Protein AF-A0A352RY33-F1 (afdb_monomer)

Mean predicted aligned error: 10.92 Å

Structure (mmCIF, N/CA/C/O backbone):
data_AF-A0A352RY33-F1
#
_entry.id   AF-A0A352RY33-F1
#
loop_
_atom_site.group_PDB
_atom_site.id
_atom_site.type_symbol
_atom_site.label_atom_id
_a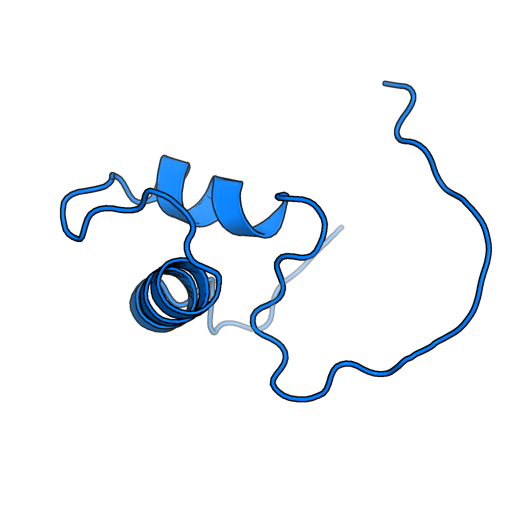tom_site.label_alt_id
_atom_site.label_comp_id
_atom_site.label_asym_id
_atom_site.label_entity_id
_atom_site.label_seq_id
_atom_site.pdbx_PDB_ins_code
_atom_site.Cartn_x
_atom_site.Cartn_y
_atom_site.Cartn_z
_atom_site.occupancy
_atom_site.B_iso_or_equiv
_atom_site.auth_seq_id
_atom_site.auth_comp_id
_atom_site.auth_asym_id
_ato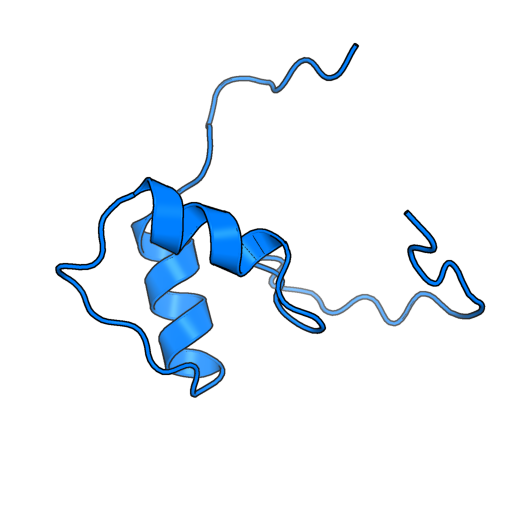m_site.auth_atom_id
_atom_site.pdbx_PDB_model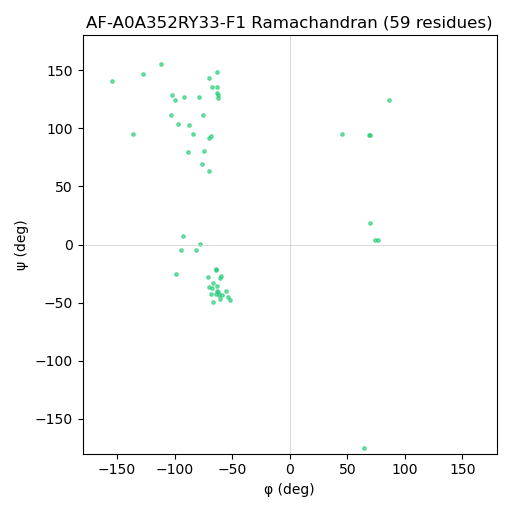_num
ATOM 1 N N . GLU A 1 1 ? 10.192 -9.876 -20.076 1.00 34.53 1 GLU A N 1
ATOM 2 C CA . GLU A 1 1 ? 10.771 -8.531 -19.930 1.00 34.53 1 GLU A CA 1
ATOM 3 C C . GLU A 1 1 ? 9.601 -7.585 -19.729 1.00 34.53 1 GLU A C 1
ATOM 5 O O . GLU A 1 1 ? 8.747 -7.523 -20.604 1.00 34.53 1 GLU A O 1
ATOM 10 N N . VAL A 1 2 ? 9.446 -7.029 -18.528 1.00 44.09 2 VAL A N 1
ATOM 11 C CA . VAL A 1 2 ? 8.371 -6.070 -18.240 1.00 44.09 2 VAL A CA 1
ATOM 12 C C . VAL A 1 2 ? 8.998 -4.690 -18.386 1.00 44.09 2 VAL A C 1
ATOM 14 O O . VAL A 1 2 ? 9.792 -4.287 -17.542 1.00 44.09 2 VAL A O 1
ATOM 17 N N . SER A 1 3 ? 8.702 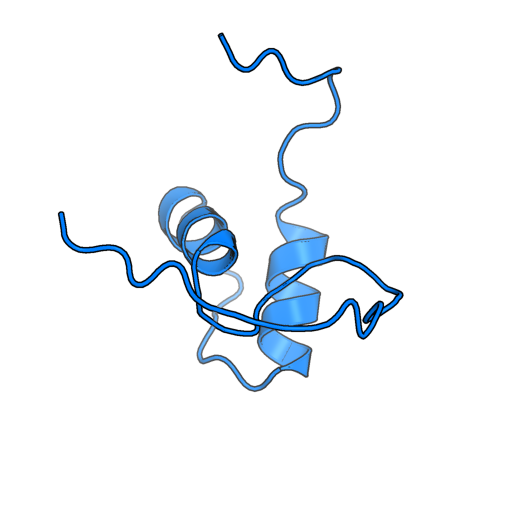-4.026 -19.501 1.00 40.69 3 SER A N 1
ATOM 18 C CA . SER A 1 3 ? 9.021 -2.619 -19.740 1.00 40.69 3 SER A CA 1
ATOM 19 C C . SER A 1 3 ? 7.763 -1.807 -19.465 1.00 40.69 3 SER A C 1
ATOM 21 O O . SER A 1 3 ? 6.715 -2.107 -20.030 1.00 40.69 3 SER A O 1
ATOM 23 N N . ASP A 1 4 ? 7.872 -0.822 -18.578 1.00 56.72 4 ASP A N 1
ATOM 24 C CA . ASP A 1 4 ? 6.783 0.079 -18.198 1.00 56.72 4 ASP A CA 1
ATOM 25 C C . ASP A 1 4 ? 6.961 1.429 -18.907 1.00 56.72 4 ASP A C 1
ATOM 27 O O . ASP A 1 4 ? 8.044 2.025 -18.875 1.00 56.72 4 ASP A O 1
ATOM 31 N N . ASP A 1 5 ? 5.901 1.899 -19.567 1.00 50.31 5 ASP A N 1
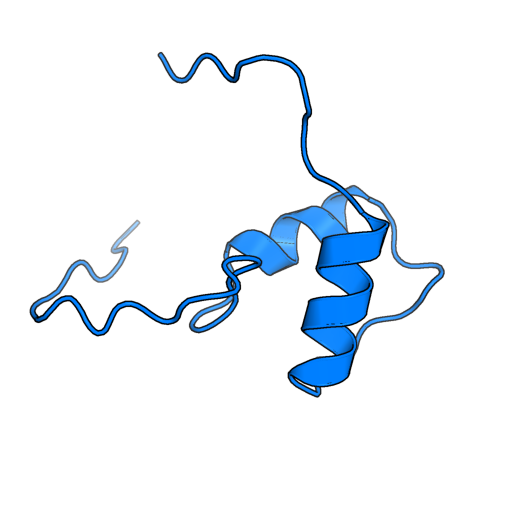ATOM 32 C CA . ASP A 1 5 ? 5.831 3.182 -20.268 1.00 50.31 5 ASP A CA 1
ATOM 33 C C . ASP A 1 5 ? 5.678 4.350 -19.268 1.00 50.31 5 ASP A C 1
ATOM 35 O O . ASP A 1 5 ? 4.655 5.027 -19.183 1.00 50.31 5 ASP A O 1
ATOM 39 N N . GLY A 1 6 ? 6.739 4.609 -18.502 1.00 57.12 6 GLY A N 1
ATOM 40 C CA . GLY A 1 6 ? 7.179 5.966 -18.159 1.00 57.12 6 GLY A CA 1
ATOM 41 C C . GLY A 1 6 ? 6.388 6.794 -17.140 1.00 57.12 6 GLY A C 1
ATOM 42 O O . GLY A 1 6 ? 6.779 7.939 -16.917 1.00 57.12 6 GLY A O 1
ATOM 43 N N . ALA A 1 7 ? 5.344 6.279 -16.486 1.00 60.53 7 ALA A N 1
ATOM 44 C CA . ALA A 1 7 ? 4.712 7.003 -15.370 1.00 60.53 7 ALA A CA 1
ATOM 45 C C . ALA A 1 7 ? 5.188 6.522 -13.988 1.00 60.53 7 ALA A C 1
ATOM 47 O O . ALA A 1 7 ? 5.164 7.299 -13.030 1.00 60.53 7 ALA A O 1
ATOM 48 N N . GLY A 1 8 ? 5.650 5.270 -13.886 1.00 73.38 8 GLY A N 1
ATOM 49 C CA . GLY A 1 8 ? 6.022 4.658 -12.613 1.00 73.38 8 GLY A CA 1
ATOM 50 C C . GLY A 1 8 ? 4.835 4.499 -11.655 1.00 73.38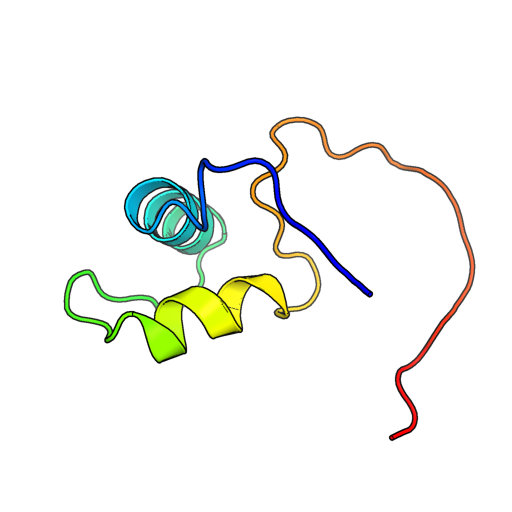 8 GLY A C 1
ATOM 51 O O . GLY A 1 8 ? 3.676 4.766 -11.983 1.00 73.38 8 GLY A O 1
ATOM 52 N N . LEU A 1 9 ? 5.123 4.046 -10.436 1.00 76.69 9 LEU A N 1
ATOM 53 C CA . LEU A 1 9 ? 4.108 3.911 -9.398 1.00 76.69 9 LEU A CA 1
ATOM 54 C C . LEU A 1 9 ? 3.816 5.283 -8.771 1.00 76.69 9 LEU A C 1
ATOM 56 O O . LEU A 1 9 ? 4.713 5.984 -8.308 1.00 76.69 9 LEU A O 1
ATOM 60 N N . ASN A 1 10 ? 2.542 5.677 -8.735 1.00 85.31 10 ASN A N 1
ATOM 61 C CA . ASN A 1 10 ? 2.134 6.928 -8.101 1.00 85.31 10 ASN A CA 1
ATOM 62 C C . ASN A 1 10 ? 1.860 6.700 -6.608 1.00 85.31 10 ASN A C 1
ATOM 64 O O . ASN A 1 10 ? 0.803 6.186 -6.227 1.00 85.31 10 ASN A O 1
ATOM 68 N N . ARG A 1 11 ? 2.818 7.109 -5.772 1.00 86.31 11 ARG A N 1
ATOM 69 C CA . ARG A 1 11 ? 2.779 6.968 -4.309 1.00 86.31 11 ARG A CA 1
ATOM 70 C C . ARG A 1 11 ? 1.491 7.518 -3.696 1.00 86.31 11 ARG A C 1
ATOM 72 O O . ARG A 1 11 ? 0.851 6.842 -2.894 1.00 86.31 11 ARG A O 1
ATOM 79 N N . GLU A 1 12 ? 1.096 8.726 -4.087 1.00 86.88 12 GLU A N 1
ATOM 80 C CA . GLU A 1 12 ? -0.076 9.408 -3.529 1.00 86.88 12 GLU A CA 1
ATOM 81 C C . GLU A 1 12 ? -1.366 8.648 -3.845 1.00 86.88 12 GLU A C 1
ATOM 83 O O . GLU A 1 12 ? -2.200 8.445 -2.961 1.00 86.88 12 GLU A O 1
ATOM 88 N N . ARG A 1 13 ? -1.512 8.151 -5.082 1.00 85.69 13 ARG A N 1
ATOM 89 C CA . ARG A 1 13 ? -2.675 7.337 -5.472 1.00 85.69 13 ARG A CA 1
ATOM 90 C C . ARG A 1 13 ? -2.744 6.030 -4.688 1.00 85.69 13 ARG A C 1
ATOM 92 O O . ARG A 1 13 ? -3.839 5.628 -4.297 1.00 85.69 13 ARG A O 1
ATOM 99 N N . ILE A 1 14 ? -1.607 5.376 -4.453 1.00 87.12 14 ILE A N 1
ATOM 100 C CA . ILE A 1 14 ? -1.551 4.125 -3.684 1.00 87.12 14 ILE A CA 1
ATOM 101 C C . ILE A 1 14 ? -1.932 4.379 -2.226 1.00 87.12 14 ILE A C 1
ATOM 103 O O . ILE A 1 14 ? -2.816 3.697 -1.710 1.00 87.12 14 ILE A O 1
ATOM 107 N N . LEU A 1 15 ? -1.341 5.387 -1.581 1.00 88.75 15 LEU A N 1
ATOM 108 C CA . LEU A 1 15 ? -1.665 5.735 -0.196 1.00 88.75 15 LEU A CA 1
ATOM 109 C C . LEU A 1 15 ? -3.138 6.116 -0.035 1.00 88.75 15 LEU A C 1
ATOM 111 O O . LEU A 1 15 ? -3.813 5.580 0.843 1.00 88.75 15 LEU A O 1
ATOM 115 N N . ALA A 1 16 ? -3.665 6.966 -0.920 1.00 88.69 16 ALA A N 1
ATOM 116 C CA . ALA A 1 16 ? -5.071 7.356 -0.892 1.00 88.69 16 ALA A CA 1
ATOM 117 C C . ALA A 1 16 ? -5.997 6.138 -1.035 1.00 88.69 16 ALA A C 1
ATOM 119 O O . ALA A 1 16 ? -6.968 6.002 -0.287 1.00 88.69 16 ALA A O 1
ATOM 120 N N . LYS A 1 17 ? -5.682 5.215 -1.952 1.00 86.19 17 LYS A N 1
ATOM 121 C CA . LYS A 1 17 ? -6.460 3.985 -2.140 1.00 86.19 17 LYS A CA 1
ATOM 122 C C . LYS A 1 17 ? -6.349 3.049 -0.937 1.00 86.19 17 LYS A C 1
ATOM 124 O O . LYS A 1 17 ? -7.338 2.430 -0.556 1.00 86.19 17 LYS A O 1
ATOM 129 N N . ALA A 1 18 ? -5.177 2.962 -0.315 1.00 88.31 18 ALA A N 1
ATOM 130 C CA . ALA A 1 18 ? -4.949 2.120 0.854 1.00 88.31 18 ALA A CA 1
ATOM 131 C C . ALA A 1 18 ? -5.701 2.633 2.081 1.00 88.31 18 ALA A C 1
ATOM 133 O O . ALA A 1 18 ? -6.381 1.846 2.738 1.00 88.31 18 ALA A O 1
ATOM 134 N N . MET A 1 19 ? -5.695 3.947 2.310 1.00 87.38 19 MET A N 1
ATOM 135 C CA . MET A 1 19 ? -6.521 4.577 3.341 1.00 87.38 19 MET A CA 1
ATOM 136 C C . MET A 1 19 ? -8.017 4.355 3.089 1.00 87.38 19 MET A C 1
ATOM 138 O O . MET A 1 19 ? -8.746 4.009 4.015 1.00 87.38 19 MET A O 1
ATOM 142 N N . GLN A 1 20 ? -8.483 4.488 1.840 1.00 86.44 20 GLN A N 1
ATOM 143 C CA . GLN A 1 20 ? -9.884 4.211 1.486 1.00 86.44 20 GLN A CA 1
ATOM 144 C C . GLN A 1 20 ? -10.278 2.745 1.712 1.00 86.44 20 GLN A C 1
ATOM 146 O O . GLN A 1 20 ? -11.398 2.474 2.136 1.00 86.44 20 GLN A O 1
ATOM 151 N N . ASN A 1 21 ? -9.361 1.808 1.462 1.00 84.56 21 ASN A N 1
ATOM 152 C CA . ASN A 1 21 ? -9.558 0.381 1.720 1.00 84.56 21 ASN A CA 1
ATOM 153 C C . ASN A 1 21 ? -9.405 0.010 3.211 1.00 84.56 21 ASN A C 1
ATOM 155 O O . ASN A 1 21 ? -9.522 -1.164 3.556 1.00 84.56 21 ASN A O 1
ATOM 159 N N . GLY A 1 22 ? -9.134 0.977 4.098 1.00 86.12 22 GLY A N 1
ATOM 160 C CA . GLY A 1 22 ? -8.950 0.738 5.532 1.00 86.12 22 GLY A CA 1
ATOM 161 C C . GLY A 1 22 ? -7.661 -0.011 5.878 1.00 86.12 22 GLY A C 1
ATOM 162 O O . GLY A 1 22 ? -7.559 -0.580 6.965 1.00 86.12 22 GLY A O 1
ATOM 163 N N . LEU A 1 23 ? -6.682 -0.035 4.966 1.00 85.06 23 LEU A N 1
ATOM 164 C CA . LEU A 1 23 ? -5.370 -0.611 5.238 1.00 85.06 23 LEU A CA 1
ATOM 165 C C . LEU A 1 23 ? -4.607 0.283 6.228 1.00 85.06 23 LEU A C 1
ATOM 167 O O . LEU A 1 23 ? -4.696 1.512 6.142 1.00 85.06 23 LEU A O 1
ATOM 171 N N . PRO A 1 24 ? -3.831 -0.307 7.152 1.00 83.56 24 PRO A N 1
ATOM 172 C CA . PRO A 1 24 ? -3.036 0.440 8.118 1.00 83.56 24 PRO A CA 1
ATOM 173 C C . PRO A 1 24 ? -1.808 1.049 7.429 1.00 83.56 24 PRO A C 1
ATOM 175 O O . PRO A 1 24 ? -0.709 0.503 7.489 1.00 83.56 24 PRO A O 1
ATOM 178 N N . VAL A 1 25 ? -1.999 2.177 6.750 1.00 88.31 25 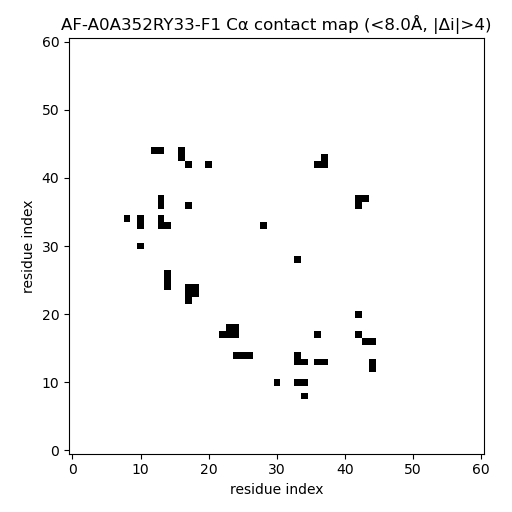VAL A N 1
ATOM 179 C CA . VAL A 1 25 ? -0.931 2.920 6.069 1.00 88.31 25 VAL A CA 1
ATOM 180 C C . VAL A 1 25 ? -0.664 4.259 6.743 1.00 88.31 25 VAL A C 1
ATOM 182 O O . VAL A 1 25 ? -1.528 4.829 7.406 1.00 88.31 25 VAL A O 1
ATOM 185 N N . SER A 1 26 ? 0.551 4.768 6.556 1.00 88.19 26 SER A N 1
ATOM 186 C CA . SER A 1 26 ? 0.999 6.057 7.082 1.00 88.19 26 SER A CA 1
ATOM 187 C C . SER A 1 26 ? 1.584 6.903 5.958 1.00 88.19 26 SER A C 1
ATOM 189 O O . SER A 1 26 ? 2.228 6.378 5.052 1.00 88.19 26 SER A O 1
ATOM 191 N N . GLU A 1 27 ? 1.415 8.222 6.032 1.00 83.12 27 GLU A N 1
ATOM 192 C CA . GLU A 1 27 ? 2.003 9.156 5.061 1.00 83.12 27 GLU A CA 1
ATOM 193 C C . GLU A 1 27 ? 3.537 9.152 5.091 1.00 83.12 27 GLU A C 1
ATOM 195 O O . GLU A 1 27 ? 4.167 9.481 4.088 1.00 83.12 27 GLU A O 1
ATOM 200 N N . ASN A 1 28 ? 4.135 8.718 6.206 1.00 87.25 28 ASN A N 1
ATOM 201 C CA . ASN A 1 28 ? 5.587 8.625 6.395 1.00 87.25 28 ASN A CA 1
ATOM 202 C C . ASN A 1 28 ? 6.162 7.245 6.036 1.00 87.25 28 ASN A C 1
ATOM 204 O O . ASN A 1 28 ? 7.329 6.978 6.313 1.00 87.25 28 ASN A O 1
ATOM 208 N N . MET A 1 29 ? 5.346 6.354 5.470 1.00 87.56 29 MET A N 1
ATOM 209 C CA . MET A 1 29 ? 5.777 5.024 5.053 1.00 87.56 29 MET A CA 1
ATOM 210 C C . MET A 1 29 ? 6.835 5.131 3.937 1.00 87.56 29 MET A C 1
ATOM 212 O O . MET A 1 29 ? 6.657 5.945 3.019 1.00 87.56 29 MET A O 1
ATOM 216 N N . PRO A 1 30 ? 7.933 4.355 4.003 1.00 88.94 30 PRO A N 1
ATOM 217 C CA . PRO A 1 30 ? 8.941 4.351 2.951 1.00 88.94 30 PRO A CA 1
ATOM 218 C C . PRO A 1 30 ? 8.341 3.850 1.638 1.00 88.94 30 PRO A C 1
ATOM 220 O O . PRO A 1 30 ? 7.435 3.015 1.637 1.00 88.94 30 PRO A O 1
ATOM 223 N N . ASP A 1 31 ? 8.854 4.355 0.519 1.00 85.50 31 ASP A N 1
ATOM 224 C CA . ASP A 1 31 ? 8.320 4.046 -0.808 1.00 85.50 31 ASP A CA 1
ATOM 225 C C . ASP A 1 31 ? 8.279 2.538 -1.078 1.00 85.50 31 ASP A C 1
ATOM 227 O O . ASP A 1 31 ? 7.267 2.047 -1.564 1.00 85.50 31 ASP A O 1
ATOM 231 N N . ASP A 1 32 ? 9.306 1.788 -0.667 1.00 87.31 32 ASP A N 1
ATOM 232 C CA . ASP A 1 32 ? 9.340 0.325 -0.774 1.00 87.31 32 ASP A CA 1
ATOM 233 C C . ASP A 1 32 ? 8.120 -0.357 -0.140 1.00 87.31 32 ASP A C 1
ATOM 235 O O . ASP A 1 32 ? 7.516 -1.234 -0.756 1.00 87.31 32 ASP A O 1
ATOM 239 N N . GLU A 1 33 ? 7.710 0.063 1.060 1.00 88.31 33 GLU A N 1
ATOM 240 C CA . GLU A 1 33 ? 6.518 -0.477 1.724 1.00 88.31 33 GLU A CA 1
ATOM 241 C C . GLU A 1 33 ? 5.230 -0.039 1.020 1.00 88.31 33 GLU A C 1
ATOM 243 O O . GLU A 1 33 ? 4.297 -0.833 0.891 1.00 88.31 33 GLU A O 1
ATOM 248 N N . VAL A 1 34 ? 5.186 1.192 0.501 1.00 88.25 34 VAL A N 1
ATOM 249 C CA . VAL A 1 34 ? 4.049 1.662 -0.302 1.00 88.25 34 VAL A CA 1
ATOM 250 C C . VAL A 1 34 ? 3.906 0.815 -1.567 1.00 88.25 34 VAL A C 1
ATOM 252 O O . VAL A 1 34 ? 2.794 0.429 -1.925 1.00 88.25 34 VAL A O 1
ATOM 255 N N . TRP A 1 35 ? 5.009 0.460 -2.223 1.00 87.56 35 TRP A N 1
ATOM 256 C CA . TRP A 1 35 ? 4.985 -0.415 -3.393 1.00 87.56 35 TRP A CA 1
ATOM 257 C C . TRP A 1 35 ? 4.542 -1.830 -3.045 1.00 87.56 35 TRP A C 1
ATOM 259 O O . TRP A 1 35 ? 3.825 -2.428 -3.838 1.00 87.56 35 TRP A O 1
ATOM 269 N N . GLN A 1 36 ? 4.861 -2.350 -1.856 1.00 87.62 36 GLN A N 1
ATOM 270 C CA . GLN A 1 36 ? 4.367 -3.665 -1.425 1.00 87.62 36 GLN A CA 1
ATOM 271 C C . GLN A 1 36 ? 2.834 -3.738 -1.370 1.00 87.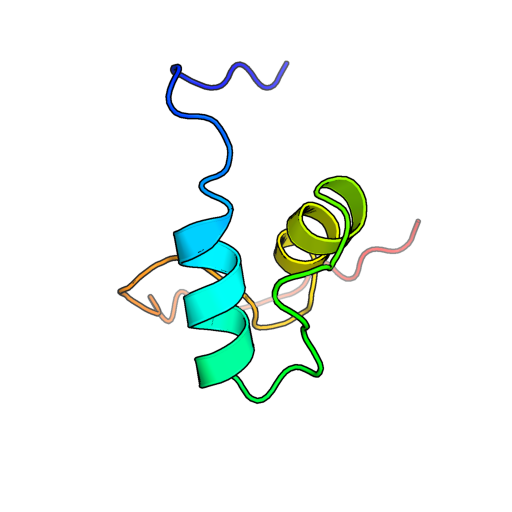62 36 GLN A C 1
ATOM 273 O O . GLN A 1 36 ? 2.264 -4.809 -1.589 1.00 87.62 36 GLN A O 1
ATOM 278 N N . LEU A 1 37 ? 2.145 -2.609 -1.162 1.00 85.12 37 LEU A N 1
ATOM 279 C CA . LEU A 1 37 ? 0.680 -2.566 -1.153 1.00 85.12 37 LEU A CA 1
ATOM 280 C C . LEU A 1 37 ? 0.079 -3.015 -2.490 1.00 85.12 37 LEU A C 1
ATOM 282 O O . LEU A 1 37 ? -1.007 -3.586 -2.484 1.00 85.12 37 LEU A O 1
ATOM 286 N N . ILE A 1 38 ? 0.780 -2.839 -3.620 1.00 83.25 38 ILE A N 1
ATOM 287 C CA . ILE A 1 38 ? 0.287 -3.276 -4.941 1.00 83.25 38 ILE A CA 1
ATOM 288 C C . ILE A 1 38 ? 0.136 -4.798 -5.045 1.00 83.25 38 ILE A C 1
ATOM 290 O O . ILE A 1 38 ? -0.611 -5.276 -5.893 1.00 83.25 38 ILE A O 1
ATOM 294 N N . PHE A 1 39 ? 0.827 -5.550 -4.184 1.00 83.44 39 PHE A N 1
ATOM 295 C CA . PHE A 1 39 ? 0.742 -7.006 -4.110 1.00 83.44 39 PHE A CA 1
ATOM 296 C C . PHE A 1 39 ? -0.264 -7.489 -3.058 1.00 83.44 39 PHE A C 1
ATOM 298 O O . PHE A 1 39 ? -0.506 -8.692 -2.949 1.00 83.44 39 PHE A O 1
ATOM 305 N N . ALA A 1 40 ? -0.866 -6.583 -2.278 1.00 82.19 40 ALA A N 1
ATOM 306 C CA . ALA A 1 40 ? -1.853 -6.962 -1.279 1.00 82.19 40 ALA A CA 1
ATOM 307 C C . ALA A 1 40 ? -3.132 -7.505 -1.956 1.00 82.19 40 ALA A C 1
ATOM 309 O O . ALA A 1 40 ? -3.634 -6.919 -2.920 1.00 82.19 40 ALA A O 1
ATOM 310 N N . PRO A 1 41 ? -3.702 -8.619 -1.466 1.00 78.06 41 PRO A N 1
ATOM 311 C CA . PRO A 1 41 ? -4.881 -9.222 -2.075 1.00 78.06 41 PRO A CA 1
ATOM 312 C C . PRO A 1 41 ? -6.081 -8.273 -1.997 1.00 78.06 41 PRO A C 1
ATOM 314 O O . PRO A 1 41 ? -6.401 -7.737 -0.938 1.00 78.06 41 PRO A O 1
ATOM 317 N N . GLY A 1 42 ? -6.755 -8.068 -3.131 1.00 75.94 42 GLY A N 1
ATOM 318 C CA . GLY A 1 42 ? -7.880 -7.132 -3.233 1.00 75.94 42 GLY A CA 1
ATOM 319 C C . GLY A 1 42 ? -7.468 -5.657 -3.293 1.00 75.94 42 GLY A C 1
ATOM 320 O O . GLY A 1 42 ? -8.339 -4.788 -3.335 1.00 75.94 42 GLY A O 1
ATOM 321 N N . PHE A 1 43 ? -6.167 -5.358 -3.335 1.00 82.12 43 PHE A N 1
ATOM 322 C CA . PHE A 1 43 ? -5.667 -4.012 -3.555 1.00 82.12 43 PHE A CA 1
ATOM 323 C C . PHE A 1 43 ? -5.423 -3.760 -5.045 1.00 82.12 43 PHE A C 1
ATOM 325 O O . PHE A 1 43 ? -4.742 -4.515 -5.729 1.00 82.12 43 PHE A O 1
ATOM 332 N N . SER A 1 44 ? -5.999 -2.679 -5.562 1.00 76.88 44 SER A N 1
ATOM 333 C CA . SER A 1 44 ? -5.763 -2.209 -6.923 1.00 76.88 44 SER A CA 1
ATOM 334 C C . SER A 1 44 ? -6.017 -0.713 -6.981 1.00 76.88 44 SER A C 1
ATOM 336 O O . SER A 1 44 ? -6.963 -0.214 -6.371 1.00 76.88 44 SER A O 1
ATOM 338 N N . THR A 1 45 ? -5.186 0.013 -7.723 1.00 72.69 45 THR A N 1
ATOM 339 C CA . THR A 1 45 ? -5.398 1.437 -8.020 1.00 72.69 45 THR A CA 1
ATOM 340 C C . THR A 1 45 ? -6.388 1.654 -9.165 1.00 72.69 45 THR A C 1
ATOM 342 O O . THR A 1 45 ? -6.743 2.801 -9.442 1.00 72.69 45 THR A O 1
ATOM 345 N N . ALA A 1 46 ? -6.864 0.582 -9.810 1.00 70.94 46 ALA A N 1
ATOM 346 C CA . ALA A 1 46 ? -7.882 0.663 -10.846 1.00 70.94 46 ALA A CA 1
ATOM 347 C C . ALA A 1 46 ? -9.197 1.223 -10.272 1.00 70.94 46 ALA A C 1
ATOM 349 O O . ALA A 1 46 ? -9.709 0.757 -9.252 1.00 70.94 46 ALA A O 1
ATOM 350 N N . GLU A 1 47 ? -9.748 2.243 -10.933 1.00 59.03 47 GLU A N 1
ATOM 351 C CA . GLU A 1 47 ? -11.045 2.838 -10.572 1.00 59.03 47 GLU A CA 1
ATOM 352 C C . GLU A 1 47 ? -12.219 1.908 -10.890 1.00 59.03 47 GLU A C 1
ATOM 354 O O . GLU A 1 47 ? -13.236 1.941 -10.200 1.00 59.03 47 GLU A O 1
ATOM 359 N N . VAL A 1 48 ? -12.067 1.042 -11.893 1.00 54.28 48 VAL A N 1
ATOM 360 C CA . VAL A 1 48 ? -13.074 0.051 -12.266 1.00 54.28 48 VAL A CA 1
ATOM 361 C C . VAL A 1 48 ? -12.634 -1.308 -11.739 1.00 54.28 48 VAL A C 1
ATOM 363 O O . VAL A 1 48 ? -11.672 -1.891 -12.236 1.00 54.28 48 VAL A O 1
ATOM 366 N N . ILE A 1 49 ? -13.362 -1.827 -10.748 1.00 54.59 49 ILE A N 1
ATOM 367 C CA . ILE A 1 49 ? -13.339 -3.255 -10.423 1.00 54.59 49 ILE A CA 1
ATOM 368 C C . ILE A 1 49 ? -14.045 -3.939 -11.591 1.00 54.59 49 ILE A C 1
ATOM 370 O O . ILE A 1 49 ? -15.273 -4.009 -11.640 1.00 54.59 49 ILE A O 1
ATOM 374 N N . THR A 1 50 ? -13.289 -4.352 -12.602 1.00 49.72 50 THR A N 1
ATOM 375 C CA . THR A 1 50 ? -13.836 -5.239 -13.617 1.00 49.72 50 THR A CA 1
ATOM 376 C C . THR A 1 50 ? -13.922 -6.619 -12.986 1.00 49.72 50 THR A C 1
ATOM 378 O O . THR A 1 50 ? -12.916 -7.250 -12.674 1.00 49.72 50 THR A O 1
ATOM 381 N N . ASP A 1 51 ? -15.152 -7.071 -12.757 1.00 47.34 51 ASP A N 1
ATOM 382 C CA . ASP A 1 51 ? -15.478 -8.419 -12.298 1.00 47.34 51 ASP A CA 1
ATOM 383 C C . ASP A 1 51 ? -15.199 -9.416 -13.440 1.00 47.34 51 ASP A C 1
ATOM 385 O O . ASP A 1 51 ? -16.091 -10.022 -14.031 1.00 47.34 51 ASP A O 1
ATOM 389 N N . VAL A 1 52 ? -13.935 -9.530 -13.852 1.00 49.81 52 VAL A N 1
ATOM 390 C CA . VAL A 1 52 ? -13.502 -10.586 -14.765 1.00 49.81 52 VAL A CA 1
ATOM 391 C C . VAL A 1 52 ? -13.117 -11.781 -13.906 1.00 49.81 52 VAL A C 1
ATOM 393 O O . VAL A 1 52 ? -11.958 -12.041 -13.611 1.00 49.81 52 VAL A O 1
ATOM 396 N N . SER A 1 53 ? -14.161 -12.494 -13.487 1.00 42.81 53 SER A N 1
ATOM 397 C CA . SER A 1 53 ? -14.312 -13.914 -13.789 1.00 42.81 53 SER A CA 1
ATOM 398 C C . SER A 1 53 ? -13.060 -14.790 -13.603 1.00 42.81 53 SER A C 1
ATOM 400 O O . SER A 1 53 ? -12.342 -15.074 -14.556 1.00 42.81 53 SER A O 1
ATOM 402 N N . GLY A 1 54 ? -12.969 -15.403 -12.422 1.00 50.66 54 GLY A N 1
ATOM 403 C CA . GLY A 1 54 ? -12.861 -16.861 -12.332 1.00 50.66 54 GLY A CA 1
ATOM 404 C C . GLY A 1 54 ? -11.468 -17.501 -12.421 1.00 50.66 54 GLY A C 1
ATOM 405 O O . GLY A 1 54 ? -10.793 -17.451 -13.437 1.00 50.66 54 GLY A O 1
ATOM 406 N N . ARG A 1 55 ? -11.169 -18.292 -11.380 1.00 56.88 55 ARG A N 1
ATOM 407 C CA . ARG A 1 55 ? -10.151 -19.360 -11.305 1.00 56.88 55 ARG A CA 1
ATOM 408 C C . ARG A 1 55 ? -8.680 -18.924 -11.319 1.00 56.88 55 ARG A C 1
ATOM 410 O O . ARG A 1 55 ? -8.015 -18.927 -12.340 1.00 56.88 55 ARG A O 1
ATOM 417 N N . GLY A 1 56 ? -8.164 -18.782 -10.098 1.00 52.12 56 GLY A N 1
ATOM 418 C CA . GLY A 1 56 ? -7.066 -19.619 -9.614 1.00 52.12 56 GLY A CA 1
ATOM 419 C C . GLY A 1 56 ? -5.704 -19.420 -10.264 1.00 52.12 56 GLY A C 1
ATOM 420 O O . GLY A 1 56 ? -5.347 -20.154 -11.174 1.00 52.12 56 GLY A O 1
ATOM 421 N N . VAL A 1 57 ? -4.888 -18.576 -9.641 1.00 49.22 57 VAL A N 1
ATOM 422 C CA . VAL A 1 57 ? -3.470 -18.886 -9.463 1.00 49.22 57 VAL A CA 1
ATOM 423 C C . VAL A 1 57 ? -3.131 -18.503 -8.026 1.00 49.22 57 VAL A C 1
ATOM 425 O O . VAL A 1 57 ? -2.927 -17.336 -7.707 1.00 49.22 57 VAL A O 1
ATOM 428 N N . GLY A 1 58 ? -3.185 -19.491 -7.130 1.00 44.34 58 GLY A N 1
ATOM 429 C CA . GLY A 1 58 ? -2.455 -19.392 -5.877 1.00 44.34 58 GLY A CA 1
ATOM 430 C C . GLY A 1 58 ? -0.976 -19.320 -6.235 1.00 44.34 58 GLY A C 1
ATOM 431 O O . GLY A 1 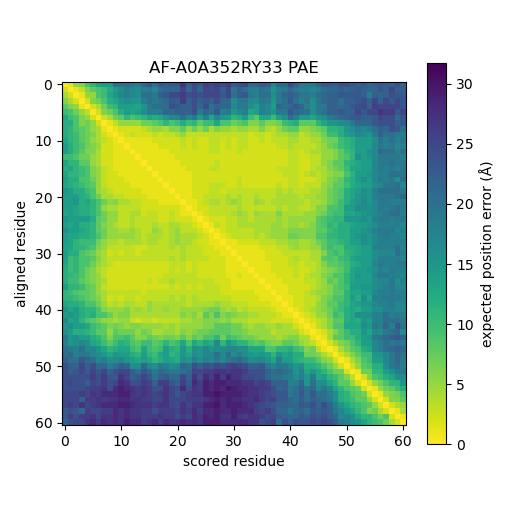58 ? -0.493 -20.148 -7.006 1.00 44.34 58 GLY A O 1
ATOM 432 N N . MET A 1 59 ? -0.287 -18.301 -5.737 1.00 51.38 59 MET A N 1
ATOM 433 C CA . MET A 1 59 ? 1.167 -18.281 -5.726 1.00 51.38 59 MET A CA 1
ATOM 434 C C . MET A 1 59 ? 1.621 -19.355 -4.733 1.00 51.38 59 MET A C 1
ATOM 436 O O . MET A 1 59 ? 1.667 -19.124 -3.530 1.00 51.38 59 MET A O 1
ATOM 440 N N . ASP A 1 60 ? 1.871 -20.551 -5.250 1.00 47.94 60 ASP A N 1
ATOM 441 C CA . ASP A 1 60 ? 2.886 -21.438 -4.696 1.00 47.94 60 ASP A CA 1
ATOM 442 C C . ASP A 1 60 ? 4.207 -20.976 -5.326 1.00 47.94 60 ASP A C 1
ATOM 444 O O . ASP A 1 60 ? 4.473 -21.299 -6.485 1.00 47.94 60 ASP A O 1
ATOM 448 N N . VAL A 1 61 ? 4.945 -20.119 -4.614 1.00 47.75 61 VAL A N 1
ATOM 449 C CA . VAL A 1 61 ? 6.420 -20.032 -4.565 1.00 47.75 61 VAL A CA 1
ATOM 450 C C . VAL A 1 61 ? 6.841 -19.255 -3.325 1.00 47.75 61 VAL A C 1
ATOM 452 O O . VAL A 1 61 ? 6.221 -18.204 -3.048 1.00 47.75 61 VAL A O 1
#

Solvent-accessible surface area (backbone atoms only — not comparable to full-atom values): 4403 Å² total; per-residue (Å²): 136,91,83,76,91,83,72,77,85,58,64,66,58,47,52,55,50,34,52,73,70,68,46,99,74,60,94,83,57,54,68,70,63,58,56,52,46,68,72,37,88,94,46,70,86,64,89,68,85,73,87,76,75,83,83,86,81,78,83,89,124

pLDDT: mean 71.92, std 17.25, range [34.53, 88.94]

Radius of gyration: 13.37 Å; Cα contacts (8 Å, |Δi|>4): 28; chains: 1; bounding box: 26×31×28 Å

Foldseek 3Di:
DDDDPDPPDDLVLLQVQCVVVVHPDDPPDDVVVSVVQCVDPPDDSDPDPPPPDDDDDDPPD

Secondary structure (DSSP, 8-state):
-----S----HHHHHHHHHHTT----TT--HHHHHHGGGSTT----SS-------------

Sequence (61 aa):
EVSDDGAGLNRERILAKAMQNGLPVSENMPDDEVWQLIFAPGFSTAEVITDVSGRGVGMDV